Protein AF-A0A961T5E3-F1 (afdb_monomer_lite)

Structure (mmCIF, N/CA/C/O backbone):
data_AF-A0A961T5E3-F1
#
_entry.id   AF-A0A961T5E3-F1
#
loop_
_atom_site.group_PDB
_atom_site.id
_atom_site.type_symbol
_atom_site.label_atom_id
_atom_site.label_alt_id
_atom_site.label_comp_id
_atom_site.labe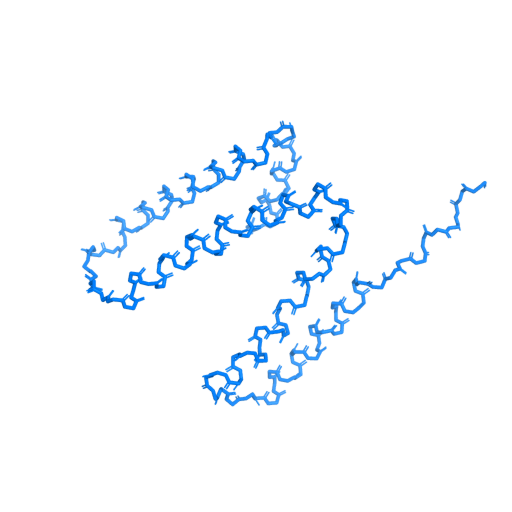l_asym_id
_atom_site.label_entity_id
_atom_site.label_seq_id
_atom_site.pdbx_PDB_ins_code
_atom_site.Cartn_x
_atom_site.Cartn_y
_atom_site.Cartn_z
_atom_site.occupancy
_atom_site.B_iso_or_equiv
_atom_site.auth_seq_id
_atom_site.auth_comp_id
_atom_site.auth_asym_id
_atom_site.auth_atom_id
_atom_site.pdbx_PDB_model_num
ATOM 1 N N . ALA A 1 1 ? 9.533 -3.008 11.393 1.00 61.94 1 ALA A N 1
ATOM 2 C CA . ALA A 1 1 ? 9.250 -1.638 10.910 1.00 61.94 1 ALA A CA 1
ATOM 3 C C . ALA A 1 1 ? 7.757 -1.300 10.987 1.00 61.94 1 ALA A C 1
ATOM 5 O O . ALA A 1 1 ? 7.408 -0.439 11.784 1.00 61.94 1 ALA A O 1
ATOM 6 N N . MET A 1 2 ? 6.879 -2.015 10.262 1.00 66.00 2 MET A N 1
ATOM 7 C CA . MET A 1 2 ? 5.419 -1.778 10.244 1.00 66.00 2 MET A CA 1
ATOM 8 C C . MET A 1 2 ? 4.796 -1.657 11.643 1.00 66.00 2 MET A C 1
ATOM 10 O O . MET A 1 2 ? 4.209 -0.624 11.942 1.00 66.00 2 MET A O 1
ATOM 14 N N . SER A 1 3 ? 5.014 -2.634 12.532 1.00 76.31 3 SER A N 1
ATOM 15 C CA . SER A 1 3 ? 4.439 -2.627 13.889 1.00 76.31 3 SER A CA 1
ATOM 16 C C . SER A 1 3 ? 4.887 -1.434 14.741 1.00 76.31 3 SER A C 1
ATOM 18 O O . SER A 1 3 ? 4.099 -0.885 15.503 1.00 76.31 3 SER A O 1
ATOM 20 N N . ALA A 1 4 ? 6.142 -0.995 14.599 1.00 78.44 4 ALA A N 1
ATOM 21 C CA . ALA A 1 4 ? 6.655 0.170 15.322 1.00 78.44 4 ALA A CA 1
ATOM 22 C C . ALA A 1 4 ? 6.015 1.473 14.811 1.00 78.44 4 ALA A C 1
ATOM 24 O O . ALA A 1 4 ? 5.615 2.314 15.615 1.00 78.44 4 ALA A O 1
ATOM 25 N N . GLY A 1 5 ? 5.849 1.605 13.489 1.00 73.81 5 GLY A N 1
ATOM 26 C CA . GLY A 1 5 ? 5.167 2.742 12.868 1.00 73.81 5 GLY A CA 1
ATOM 27 C C . GLY A 1 5 ? 3.697 2.847 13.281 1.00 73.81 5 GLY A C 1
ATOM 28 O O . GLY A 1 5 ? 3.238 3.935 13.617 1.00 73.81 5 GLY A O 1
ATOM 29 N N . THR A 1 6 ? 2.978 1.721 13.364 1.00 76.81 6 THR A N 1
ATOM 30 C CA . THR A 1 6 ? 1.573 1.717 13.814 1.00 76.81 6 THR A CA 1
ATOM 31 C C . THR A 1 6 ? 1.441 2.085 15.290 1.00 76.81 6 THR A C 1
ATOM 33 O O . THR A 1 6 ? 0.532 2.827 15.658 1.00 76.81 6 THR A O 1
ATOM 36 N N . ILE A 1 7 ? 2.358 1.619 16.147 1.00 80.25 7 ILE A N 1
ATOM 37 C CA . ILE A 1 7 ? 2.387 2.004 17.568 1.00 80.25 7 ILE A CA 1
ATOM 38 C C . ILE A 1 7 ? 2.671 3.504 17.714 1.00 80.25 7 ILE A C 1
ATOM 40 O O . ILE A 1 7 ? 1.994 4.181 18.489 1.00 80.25 7 ILE A O 1
ATOM 44 N N . TRP A 1 8 ? 3.628 4.037 16.951 1.00 79.56 8 TRP A N 1
ATOM 45 C CA . TRP A 1 8 ? 3.945 5.465 16.946 1.00 79.56 8 TRP A CA 1
ATOM 46 C C . TRP A 1 8 ? 2.752 6.311 16.493 1.00 79.56 8 TRP A C 1
ATOM 48 O O . TRP A 1 8 ? 2.369 7.263 17.172 1.00 79.56 8 TRP A O 1
ATOM 58 N N . GLN A 1 9 ? 2.114 5.925 15.386 1.00 76.94 9 GLN A N 1
ATOM 59 C CA . GLN A 1 9 ? 0.939 6.606 14.849 1.00 76.94 9 GLN A CA 1
ATOM 60 C C . GLN A 1 9 ? -0.231 6.575 15.841 1.00 76.94 9 GLN A C 1
ATOM 62 O O . GLN A 1 9 ? -0.897 7.586 16.035 1.00 76.94 9 GLN A O 1
ATOM 67 N N . LYS A 1 10 ? -0.431 5.457 16.547 1.00 74.81 10 LYS A N 1
ATOM 68 C CA . LYS A 1 10 ? -1.451 5.345 17.597 1.00 74.81 10 LYS A CA 1
ATOM 69 C C . LYS A 1 10 ? -1.134 6.202 18.829 1.00 74.81 10 LYS A C 1
ATOM 71 O O . LYS A 1 10 ? -2.055 6.694 19.473 1.00 74.81 10 LYS A O 1
ATOM 76 N N . ARG A 1 11 ? 0.149 6.377 19.164 1.00 77.56 11 ARG A N 1
ATOM 77 C CA . ARG A 1 11 ? 0.597 7.156 20.330 1.00 77.56 11 ARG A CA 1
ATOM 78 C C . ARG A 1 11 ? 0.555 8.667 20.097 1.00 77.56 11 ARG A C 1
ATOM 80 O O . ARG A 1 11 ? 0.225 9.394 21.027 1.00 77.56 11 ARG A O 1
ATOM 87 N N . TYR A 1 12 ? 0.896 9.128 18.894 1.00 73.25 12 TYR A N 1
ATOM 88 C CA . TYR A 1 12 ? 1.082 10.556 18.598 1.00 73.25 12 TYR A CA 1
ATOM 89 C C . TYR A 1 12 ? 0.100 11.126 17.562 1.00 73.25 12 TYR A C 1
ATOM 91 O O . TYR A 1 12 ? -0.011 12.339 17.446 1.00 73.25 12 TYR A O 1
ATOM 99 N N . GLY A 1 13 ? -0.623 10.284 16.818 1.00 64.25 13 GLY A N 1
ATOM 100 C CA . GLY A 1 13 ? -1.571 10.691 15.770 1.00 64.25 13 GLY A CA 1
ATOM 101 C C . GLY A 1 13 ? -3.028 10.804 16.231 1.00 64.25 13 GLY A C 1
ATOM 102 O O . GLY A 1 13 ? -3.935 10.771 15.404 1.00 64.25 13 GLY A O 1
ATOM 103 N N . GLY A 1 14 ? -3.283 10.876 17.539 1.00 54.94 14 GLY A N 1
ATOM 104 C CA . GLY A 1 14 ? -4.641 10.950 18.072 1.00 54.94 14 GLY A CA 1
ATOM 105 C C . GLY A 1 14 ? -5.328 12.269 17.708 1.00 54.94 14 GLY A C 1
ATOM 106 O O . GLY A 1 14 ? -4.923 13.308 18.215 1.00 54.94 14 GLY A O 1
ATOM 107 N N . GLN A 1 15 ? -6.400 12.177 16.907 1.00 59.09 15 GLN A N 1
ATOM 108 C CA . GLN A 1 15 ? -7.341 13.233 16.466 1.00 59.09 15 GLN A CA 1
ATOM 109 C C . GLN A 1 15 ? -7.069 13.941 15.125 1.00 59.09 15 GLN A C 1
ATOM 111 O O . GLN A 1 15 ? -7.748 14.920 14.819 1.00 59.09 15 GLN A O 1
ATOM 116 N N . THR A 1 16 ? -6.155 13.467 14.276 1.00 63.41 16 THR A N 1
ATOM 117 C CA . THR A 1 16 ? -6.066 14.014 12.911 1.00 63.41 16 THR A CA 1
ATOM 118 C C . THR A 1 16 ? -7.197 13.497 12.022 1.00 63.41 16 THR A C 1
ATOM 120 O O . THR A 1 16 ? -7.547 12.317 12.056 1.00 63.41 16 THR A O 1
ATOM 123 N N . ASP A 1 17 ? -7.768 14.395 11.212 1.00 77.19 17 ASP A N 1
ATOM 124 C CA . ASP A 1 17 ? -8.718 14.026 10.161 1.00 77.19 17 ASP A CA 1
ATOM 125 C C . ASP A 1 17 ? -8.078 12.965 9.251 1.00 77.19 17 ASP A C 1
ATOM 127 O O . ASP A 1 17 ? -6.916 13.089 8.853 1.00 77.19 17 ASP A O 1
ATOM 131 N N . LEU A 1 18 ? -8.826 11.907 8.938 1.00 76.69 18 LEU A N 1
ATOM 132 C CA . LEU A 1 18 ? -8.334 10.734 8.221 1.00 76.69 18 LEU A CA 1
ATOM 133 C C . LEU A 1 18 ? -7.783 11.119 6.838 1.00 76.69 18 LEU A C 1
ATOM 135 O O . LEU A 1 18 ? -6.777 10.566 6.400 1.00 76.69 18 LEU A O 1
ATOM 139 N N . ILE A 1 19 ? -8.394 12.112 6.181 1.00 81.50 19 ILE A N 1
ATOM 140 C CA . ILE A 1 19 ? -7.914 12.649 4.898 1.00 81.50 19 ILE A CA 1
ATOM 141 C C . ILE A 1 19 ? -6.541 13.303 5.077 1.00 81.50 19 ILE A C 1
ATOM 143 O O . ILE A 1 19 ? -5.607 12.994 4.338 1.00 81.50 19 ILE A O 1
ATOM 147 N N . MET A 1 20 ? -6.402 14.174 6.078 1.00 84.06 20 MET A N 1
ATOM 148 C CA . MET A 1 20 ? -5.161 14.901 6.349 1.00 84.06 20 MET A CA 1
ATOM 149 C C . MET A 1 20 ? -4.035 13.948 6.771 1.00 84.06 20 MET A C 1
ATOM 151 O O . MET A 1 20 ? -2.902 14.065 6.304 1.00 84.06 20 MET A O 1
ATOM 155 N N . GLY A 1 21 ? -4.357 12.953 7.603 1.00 84.88 21 GLY A N 1
ATOM 156 C CA . GLY A 1 21 ? -3.423 11.910 8.015 1.00 84.88 21 GLY A CA 1
ATOM 157 C C . GLY A 1 21 ? -2.923 11.066 6.842 1.00 84.88 21 GLY A C 1
ATOM 158 O O . GLY A 1 21 ? -1.739 10.726 6.792 1.00 84.88 21 GLY A O 1
ATOM 159 N N . THR A 1 22 ? -3.785 10.744 5.877 1.00 84.88 22 THR A N 1
ATOM 160 C CA . THR A 1 22 ? -3.371 10.001 4.679 1.00 84.88 22 THR A CA 1
ATOM 161 C C . THR A 1 22 ? -2.619 10.877 3.678 1.00 84.88 22 THR A C 1
ATOM 163 O O . THR A 1 22 ? -1.631 10.423 3.106 1.00 84.88 22 THR A O 1
ATOM 166 N N . ALA A 1 23 ? -2.992 12.151 3.528 1.00 87.75 23 ALA A N 1
ATOM 167 C CA . ALA A 1 23 ? -2.240 13.101 2.707 1.00 87.75 23 ALA A CA 1
ATOM 168 C C . ALA A 1 23 ? -0.785 13.223 3.187 1.00 87.75 23 ALA A C 1
ATOM 170 O O . ALA A 1 23 ? 0.144 13.128 2.386 1.00 87.75 23 ALA A O 1
ATOM 171 N N . TRP A 1 24 ? -0.572 13.338 4.502 1.00 89.12 24 TRP A N 1
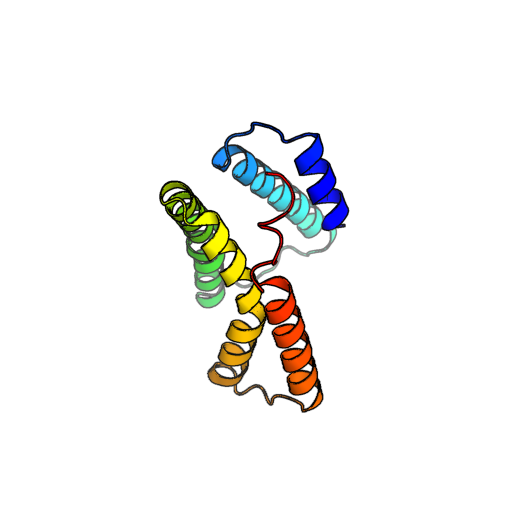ATOM 172 C CA . TRP A 1 24 ? 0.777 13.424 5.065 1.00 89.12 24 TRP A CA 1
ATOM 173 C C . TRP A 1 24 ? 1.572 12.121 4.938 1.00 89.12 24 TRP A C 1
ATOM 175 O O . TRP A 1 24 ? 2.783 12.158 4.722 1.00 89.12 24 TRP A O 1
ATOM 185 N N . GLN A 1 25 ? 0.900 10.968 4.995 1.00 87.94 25 GLN A N 1
ATOM 186 C CA . GLN A 1 25 ? 1.530 9.679 4.696 1.00 87.94 25 GLN A CA 1
ATOM 187 C C . GLN A 1 25 ? 1.991 9.594 3.240 1.00 87.94 25 GLN A C 1
ATOM 189 O O . GLN A 1 25 ? 3.107 9.140 2.994 1.00 87.94 25 GLN A O 1
ATOM 194 N N . TYR A 1 26 ? 1.184 10.070 2.285 1.00 90.50 26 TYR A N 1
ATOM 195 C CA . TYR A 1 26 ? 1.594 10.102 0.882 1.00 90.50 26 TYR A CA 1
ATOM 196 C C . TYR A 1 26 ? 2.748 11.065 0.634 1.00 90.50 26 TYR A C 1
ATOM 198 O O . TYR A 1 26 ? 3.683 10.677 -0.056 1.00 90.50 26 TYR A O 1
ATOM 206 N N . VAL A 1 27 ? 2.749 12.251 1.251 1.00 93.50 27 VAL A N 1
ATOM 207 C CA . VAL A 1 27 ? 3.878 13.195 1.161 1.00 93.50 27 VAL A CA 1
ATOM 208 C C . VAL A 1 27 ? 5.161 12.586 1.738 1.00 93.50 27 VAL A C 1
ATOM 210 O O . VAL A 1 27 ? 6.218 12.643 1.109 1.00 93.50 27 VAL A O 1
ATOM 213 N N . GLY A 1 28 ? 5.084 11.965 2.920 1.00 92.25 28 GLY A N 1
ATOM 214 C CA . GLY A 1 28 ? 6.236 11.308 3.543 1.00 92.25 28 GLY A CA 1
ATOM 215 C C . GLY A 1 28 ? 6.759 10.130 2.715 1.00 92.25 28 GLY A C 1
ATOM 216 O O . GLY A 1 28 ? 7.968 10.002 2.502 1.00 92.25 28 GLY A O 1
ATOM 217 N N . GLY A 1 29 ? 5.848 9.300 2.201 1.00 91.62 29 GLY A N 1
ATOM 218 C CA . GLY A 1 29 ? 6.168 8.183 1.315 1.00 91.62 29 GLY A CA 1
ATOM 219 C C . GLY A 1 29 ? 6.799 8.643 0.002 1.00 91.62 29 GLY A C 1
ATOM 220 O O . GLY A 1 29 ? 7.846 8.121 -0.378 1.00 91.62 29 GLY A O 1
ATOM 221 N N . SER A 1 30 ? 6.227 9.660 -0.651 1.00 92.69 30 SER A N 1
ATOM 222 C CA . SER A 1 30 ? 6.743 10.197 -1.912 1.00 92.69 30 SER A CA 1
ATOM 223 C C . SER A 1 30 ? 8.104 10.852 -1.737 1.00 92.69 30 SER A C 1
ATOM 225 O O . SER A 1 30 ? 8.976 10.649 -2.571 1.00 92.69 30 SER A O 1
ATOM 227 N N . LEU A 1 31 ? 8.318 11.598 -0.648 1.00 95.94 31 LEU A N 1
ATOM 228 C CA . LEU A 1 31 ? 9.614 12.215 -0.373 1.00 95.94 31 LEU A CA 1
ATOM 229 C C . LEU A 1 31 ? 10.685 11.148 -0.130 1.00 95.94 31 LEU A C 1
ATOM 231 O O . LEU A 1 31 ? 11.775 11.230 -0.685 1.00 95.94 31 LEU A O 1
ATOM 235 N N . THR A 1 32 ? 10.357 10.121 0.657 1.00 94.19 32 THR A N 1
ATOM 236 C CA . THR A 1 32 ? 11.282 9.013 0.925 1.00 94.19 32 THR A CA 1
ATOM 237 C C . THR A 1 32 ? 11.622 8.266 -0.364 1.00 94.19 32 THR A C 1
ATOM 239 O O . THR A 1 32 ? 12.795 8.017 -0.629 1.00 94.19 32 THR A O 1
ATOM 242 N N . MET A 1 33 ? 10.619 7.958 -1.193 1.00 93.12 33 MET A N 1
ATOM 243 C CA . MET A 1 33 ? 10.838 7.299 -2.484 1.00 93.12 33 MET A CA 1
ATOM 244 C C . MET A 1 33 ? 11.624 8.174 -3.458 1.00 93.12 33 MET A C 1
ATOM 246 O O . MET A 1 33 ? 12.521 7.665 -4.116 1.00 93.12 33 MET A O 1
ATOM 250 N N . LEU A 1 34 ? 11.366 9.483 -3.504 1.00 93.12 34 LEU A N 1
ATOM 251 C CA . LEU A 1 34 ? 12.120 10.418 -4.338 1.00 93.12 34 LEU A CA 1
ATOM 252 C C . LEU A 1 34 ? 13.600 10.456 -3.943 1.00 93.12 34 LEU A C 1
ATOM 254 O O . LEU A 1 34 ? 14.465 10.383 -4.809 1.00 93.12 34 LEU A O 1
ATOM 258 N N . LEU A 1 35 ? 13.902 10.533 -2.644 1.00 95.06 35 LEU A N 1
ATOM 259 C CA . LEU A 1 35 ? 15.283 10.518 -2.156 1.00 95.06 35 LEU A CA 1
ATOM 260 C C . LEU A 1 35 ? 15.995 9.205 -2.505 1.00 95.06 35 LEU A C 1
ATOM 262 O O . LEU A 1 35 ? 17.158 9.232 -2.899 1.00 95.06 35 LEU A O 1
ATOM 266 N N . MET A 1 36 ? 15.300 8.071 -2.395 1.00 94.25 36 MET A N 1
ATOM 267 C CA . MET A 1 36 ? 15.850 6.769 -2.779 1.00 94.25 36 MET A CA 1
ATOM 268 C C . MET A 1 36 ? 16.071 6.673 -4.292 1.00 94.25 36 MET A C 1
ATOM 270 O O . MET A 1 36 ? 17.135 6.234 -4.716 1.00 94.25 36 MET A O 1
ATOM 274 N N . ALA A 1 37 ? 15.126 7.143 -5.107 1.00 92.69 37 ALA A N 1
ATOM 275 C CA . ALA A 1 37 ? 15.273 7.165 -6.559 1.00 92.69 37 ALA A CA 1
ATOM 276 C C . ALA A 1 37 ? 16.481 8.016 -6.987 1.00 92.69 37 ALA A C 1
ATOM 278 O O . ALA A 1 37 ? 17.301 7.562 -7.774 1.00 92.69 37 ALA A O 1
ATOM 279 N N . LEU A 1 38 ? 16.662 9.205 -6.402 1.00 92.44 38 LEU A N 1
ATOM 280 C CA . LEU A 1 38 ? 17.826 10.057 -6.681 1.00 92.44 38 LEU A CA 1
ATOM 281 C C . LEU A 1 38 ? 19.158 9.437 -6.227 1.00 92.44 38 LEU A C 1
ATOM 283 O O . LEU A 1 38 ? 20.199 9.747 -6.802 1.00 92.44 38 LEU A O 1
ATOM 287 N N . ALA A 1 39 ? 19.143 8.604 -5.184 1.00 95.00 39 ALA A N 1
ATOM 288 C CA . ALA A 1 39 ? 20.345 7.971 -4.647 1.00 95.00 39 ALA A CA 1
ATOM 289 C C . ALA A 1 39 ? 20.749 6.690 -5.397 1.00 95.00 39 ALA A C 1
ATOM 291 O O . ALA A 1 39 ? 21.940 6.386 -5.464 1.00 95.00 39 ALA A O 1
ATOM 292 N N . PHE A 1 40 ? 19.782 5.932 -5.923 1.00 94.31 40 PHE A N 1
ATOM 293 C CA . PHE A 1 40 ? 20.011 4.576 -6.438 1.00 94.31 40 PHE A CA 1
ATOM 294 C C . PHE A 1 40 ? 19.648 4.376 -7.913 1.00 94.31 40 PHE A C 1
ATOM 296 O O . PHE A 1 40 ? 20.134 3.417 -8.513 1.00 94.31 40 PHE A O 1
ATOM 303 N N . GLU A 1 41 ? 18.828 5.239 -8.514 1.00 90.31 41 GLU A N 1
ATOM 304 C CA . GLU A 1 41 ? 18.402 5.094 -9.908 1.00 90.31 41 GLU A CA 1
ATOM 305 C C . GLU A 1 41 ? 19.070 6.106 -10.844 1.00 90.31 41 GLU A C 1
ATOM 307 O O . GLU A 1 41 ? 19.429 7.221 -10.476 1.00 90.31 41 GLU A O 1
ATOM 312 N N . THR A 1 42 ? 19.194 5.716 -12.111 1.00 85.94 42 THR A N 1
ATOM 313 C CA . THR A 1 42 ? 19.725 6.546 -13.202 1.00 85.94 42 THR A CA 1
ATOM 314 C C . THR A 1 42 ? 18.685 7.494 -13.809 1.00 85.94 42 THR A C 1
ATOM 316 O O . THR A 1 42 ? 19.031 8.308 -14.664 1.00 85.94 42 THR A O 1
ATOM 319 N N . GLY A 1 43 ? 17.413 7.396 -13.402 1.00 82.19 43 GLY A N 1
ATOM 320 C CA . GLY A 1 43 ? 16.320 8.244 -13.894 1.00 82.19 43 GLY A CA 1
ATOM 321 C C . GLY A 1 43 ? 15.827 7.905 -15.305 1.00 82.19 43 GLY A C 1
ATOM 322 O O . GLY A 1 43 ? 15.050 8.660 -15.886 1.00 82.19 43 GLY A O 1
ATOM 323 N N . THR A 1 44 ? 16.264 6.782 -15.878 1.00 84.19 44 THR A N 1
ATOM 324 C CA . THR A 1 44 ? 15.847 6.337 -17.212 1.00 84.19 44 THR A CA 1
ATOM 325 C C . THR A 1 44 ? 14.738 5.300 -17.110 1.00 84.19 44 THR A C 1
ATOM 327 O O . THR A 1 44 ? 14.976 4.184 -16.651 1.00 84.19 44 THR A O 1
ATOM 330 N N . PHE A 1 45 ? 13.547 5.636 -17.596 1.00 86.44 45 PHE A N 1
ATOM 331 C CA . PHE A 1 45 ? 12.431 4.703 -17.709 1.00 86.44 45 PHE A CA 1
ATOM 332 C C . PHE A 1 45 ? 11.756 4.856 -19.071 1.00 86.44 45 PHE A C 1
ATOM 334 O O . PHE A 1 45 ? 11.730 5.940 -19.658 1.00 86.44 45 PHE A O 1
ATOM 341 N N . THR A 1 46 ? 11.219 3.760 -19.593 1.00 89.69 46 THR A N 1
ATOM 342 C CA . THR A 1 46 ? 10.456 3.774 -20.838 1.00 89.69 46 THR A CA 1
ATOM 343 C C . THR A 1 46 ? 9.000 4.084 -20.526 1.00 89.69 46 THR A C 1
ATOM 345 O O . THR A 1 46 ? 8.318 3.340 -19.824 1.00 89.69 46 THR A O 1
ATOM 348 N N . LEU A 1 47 ? 8.505 5.204 -21.050 1.00 90.50 47 LEU A N 1
ATOM 349 C CA . LEU A 1 47 ? 7.083 5.522 -20.993 1.00 90.50 47 LEU A CA 1
ATOM 350 C C . LEU A 1 47 ? 6.331 4.627 -21.974 1.00 90.50 47 LEU A C 1
ATOM 352 O O . LEU A 1 47 ? 6.323 4.880 -23.177 1.00 90.50 47 LEU A O 1
ATOM 356 N N . THR A 1 48 ? 5.697 3.585 -21.450 1.00 94.75 48 THR A N 1
ATOM 357 C CA . THR A 1 48 ? 4.751 2.756 -22.199 1.00 94.75 48 THR A CA 1
ATOM 358 C C . THR A 1 48 ? 3.321 3.077 -21.782 1.00 94.75 48 THR A C 1
ATOM 360 O O . THR A 1 48 ? 3.066 3.586 -20.685 1.00 94.75 48 THR A O 1
ATOM 363 N N . THR A 1 49 ? 2.362 2.788 -22.659 1.00 94.25 49 THR A N 1
ATOM 364 C CA . THR A 1 49 ? 0.939 2.978 -22.352 1.00 94.25 49 THR A CA 1
ATOM 365 C C . THR A 1 49 ? 0.517 2.112 -21.165 1.00 94.25 49 THR A C 1
ATOM 367 O O . THR A 1 49 ? -0.238 2.570 -20.310 1.00 94.25 49 THR A O 1
ATOM 370 N N . GLU A 1 50 ? 1.065 0.903 -21.060 1.00 93.44 50 GLU A N 1
ATOM 371 C CA . GLU A 1 50 ? 0.848 -0.025 -19.953 1.00 93.44 50 GLU A CA 1
ATOM 372 C C . GLU A 1 50 ? 1.356 0.548 -18.628 1.00 93.44 50 GLU A C 1
ATOM 374 O O . GLU A 1 50 ? 0.650 0.464 -17.625 1.00 93.44 50 GLU A O 1
ATOM 379 N N . LEU A 1 51 ? 2.538 1.180 -18.621 1.00 92.50 51 LEU A N 1
ATOM 380 C CA . LEU A 1 51 ? 3.092 1.816 -17.424 1.00 92.50 51 LEU A CA 1
ATOM 381 C C . LEU A 1 51 ? 2.189 2.958 -16.947 1.00 92.50 51 LEU A C 1
ATOM 383 O O . LEU A 1 51 ? 1.858 3.038 -15.763 1.00 92.50 51 LEU A O 1
ATOM 387 N N . VAL A 1 52 ? 1.765 3.828 -17.868 1.00 95.06 52 VAL A N 1
ATOM 388 C CA . VAL A 1 52 ? 0.877 4.953 -17.544 1.00 95.06 52 VAL A CA 1
ATOM 389 C C . VAL A 1 52 ? -0.470 4.444 -17.033 1.00 95.06 52 VAL A C 1
ATOM 391 O O . VAL A 1 52 ? -0.966 4.938 -16.022 1.00 95.06 52 VAL A O 1
ATOM 394 N N . PHE A 1 53 ? -1.043 3.431 -17.686 1.00 96.06 53 PHE A N 1
ATOM 395 C CA . PHE A 1 53 ? -2.302 2.825 -17.266 1.00 96.06 53 PHE A CA 1
ATOM 396 C C . PHE A 1 53 ? -2.196 2.189 -15.875 1.00 96.06 53 PHE A C 1
ATOM 398 O O . PHE A 1 53 ? -3.025 2.472 -15.008 1.00 96.06 53 PHE A O 1
ATOM 405 N N . ALA A 1 54 ? -1.155 1.390 -15.628 1.00 93.44 54 ALA A N 1
ATOM 406 C CA . ALA A 1 54 ? -0.909 0.781 -14.326 1.00 93.44 54 ALA A CA 1
ATOM 407 C C . ALA A 1 54 ? -0.735 1.851 -13.238 1.00 93.44 54 ALA A C 1
ATOM 409 O O . ALA A 1 54 ? -1.349 1.760 -12.176 1.00 93.44 54 ALA A O 1
ATOM 410 N N . MET A 1 55 ? 0.030 2.908 -13.513 1.00 93.62 55 MET A N 1
ATOM 411 C CA . MET A 1 55 ? 0.242 4.003 -12.567 1.00 93.62 55 MET A CA 1
ATOM 412 C C . MET A 1 55 ? -1.062 4.748 -12.249 1.00 93.62 55 MET A C 1
ATOM 414 O O . MET A 1 55 ? -1.365 4.983 -11.078 1.00 93.62 55 MET A O 1
ATOM 418 N N . LEU A 1 56 ? -1.878 5.055 -13.263 1.00 95.12 56 LEU A N 1
ATOM 419 C CA . LEU A 1 56 ? -3.198 5.660 -13.065 1.00 95.12 56 LEU A CA 1
ATOM 420 C C . LEU A 1 56 ? -4.122 4.755 -12.250 1.00 95.12 56 LEU A C 1
ATOM 422 O O . LEU A 1 56 ? -4.811 5.241 -11.356 1.00 95.12 56 LEU A O 1
ATOM 426 N N . TRP A 1 57 ? -4.117 3.448 -12.509 1.00 94.81 57 TRP A N 1
ATOM 427 C CA . TRP A 1 57 ? -4.908 2.485 -11.748 1.00 94.81 57 TRP A CA 1
ATOM 428 C C . TRP A 1 57 ? -4.501 2.445 -10.267 1.00 94.81 57 TRP A C 1
ATOM 430 O O . TRP A 1 57 ? -5.355 2.542 -9.381 1.00 94.81 57 TRP A O 1
ATOM 440 N N . LEU A 1 58 ? -3.197 2.363 -9.984 1.00 93.00 58 LEU A N 1
ATOM 441 C CA . LEU A 1 58 ? -2.667 2.340 -8.617 1.00 93.00 58 LEU A CA 1
ATOM 442 C C . LEU A 1 58 ? -2.995 3.632 -7.846 1.00 93.00 58 LEU A C 1
ATOM 444 O O . LEU A 1 58 ? -3.340 3.584 -6.661 1.00 93.00 58 LEU A O 1
ATOM 448 N N . VAL A 1 59 ? -2.928 4.788 -8.512 1.00 92.88 59 VAL A N 1
ATOM 449 C CA . VAL A 1 59 ? -3.213 6.092 -7.892 1.00 92.88 59 VAL A CA 1
ATOM 450 C C . VAL A 1 59 ? -4.717 6.328 -7.736 1.00 92.88 59 VAL A C 1
ATOM 452 O O . VAL A 1 59 ? -5.190 6.656 -6.649 1.00 92.88 59 VAL A O 1
ATOM 455 N N . LEU A 1 60 ? -5.506 6.163 -8.795 1.00 93.88 60 LEU A N 1
ATOM 456 C CA . LEU A 1 60 ? -6.923 6.526 -8.761 1.00 93.88 60 LEU A CA 1
ATOM 457 C C . LEU A 1 60 ? -7.770 5.465 -8.066 1.00 93.88 60 LEU A C 1
ATOM 459 O O . LEU A 1 60 ? -8.591 5.801 -7.216 1.00 93.88 60 LEU A O 1
ATOM 463 N N . VAL A 1 61 ? -7.579 4.189 -8.398 1.00 92.31 61 VAL A N 1
ATOM 464 C CA . VAL A 1 61 ? -8.448 3.116 -7.900 1.00 92.31 61 VAL A CA 1
ATOM 465 C C . VAL A 1 61 ? -7.943 2.593 -6.562 1.00 92.31 61 VAL A C 1
ATOM 467 O O . VAL A 1 61 ? -8.682 2.631 -5.577 1.00 92.31 61 VAL A O 1
ATOM 470 N N . LEU A 1 62 ? -6.685 2.144 -6.499 1.00 89.94 62 LEU A N 1
ATOM 471 C CA . LEU A 1 62 ? -6.167 1.506 -5.283 1.00 89.94 62 LEU A CA 1
ATOM 472 C C . LEU A 1 62 ? -5.832 2.492 -4.162 1.00 89.94 62 LEU A C 1
ATOM 474 O O . LEU A 1 62 ? -5.887 2.102 -3.001 1.00 89.94 62 LEU A O 1
ATOM 478 N N . SER A 1 63 ? -5.501 3.744 -4.481 1.00 89.75 63 SER A N 1
ATOM 479 C CA . SER A 1 63 ? -5.191 4.753 -3.463 1.00 89.75 63 SER A CA 1
ATOM 480 C C . SER A 1 63 ? -6.417 5.607 -3.154 1.00 89.75 63 SER A C 1
ATOM 482 O O . SER A 1 63 ? -7.044 5.439 -2.106 1.00 89.75 63 SER A O 1
ATOM 484 N N . VAL A 1 64 ? -6.819 6.479 -4.082 1.00 89.12 64 VAL A N 1
ATOM 485 C CA . VAL A 1 64 ? -7.944 7.399 -3.857 1.00 89.12 64 VAL A CA 1
ATOM 486 C C . VAL A 1 64 ? -9.249 6.620 -3.649 1.00 89.12 64 VAL A C 1
ATOM 488 O O . VAL A 1 64 ? -9.891 6.764 -2.608 1.00 89.12 64 VAL A O 1
ATOM 491 N N . GLY A 1 65 ? -9.609 5.741 -4.586 1.00 90.81 65 GLY A N 1
ATOM 492 C CA . GLY A 1 65 ? -10.841 4.953 -4.538 1.00 90.81 65 GLY A CA 1
ATOM 493 C C . GLY A 1 65 ? -10.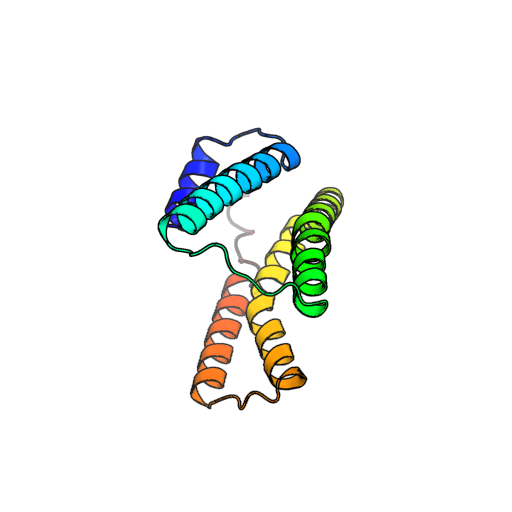966 4.099 -3.275 1.00 90.81 65 GLY A C 1
ATOM 494 O O . GLY A 1 65 ? -12.018 4.108 -2.637 1.00 90.81 65 GLY A O 1
ATOM 495 N N . ALA A 1 66 ? -9.890 3.426 -2.859 1.00 87.38 66 ALA A N 1
ATOM 496 C CA . ALA A 1 66 ? -9.897 2.604 -1.650 1.00 87.38 66 ALA A CA 1
ATOM 497 C C . ALA A 1 66 ? -10.132 3.422 -0.369 1.00 87.38 66 ALA A C 1
ATOM 499 O O . ALA A 1 66 ? -10.918 3.006 0.484 1.00 87.38 66 ALA A O 1
ATOM 500 N N . ILE A 1 67 ? -9.504 4.597 -0.233 1.00 86.38 67 ILE A N 1
ATOM 501 C CA . ILE A 1 67 ? -9.708 5.476 0.932 1.00 86.38 67 ILE A CA 1
ATOM 502 C C . ILE A 1 67 ? -11.134 6.027 0.947 1.00 86.38 67 ILE A C 1
ATOM 504 O O . ILE A 1 67 ? -11.785 6.016 1.993 1.00 86.38 67 ILE A O 1
ATOM 508 N N . PHE A 1 68 ? -11.642 6.474 -0.205 1.00 86.81 68 PHE A N 1
ATOM 509 C CA . PHE A 1 68 ? -13.025 6.934 -0.328 1.00 86.81 68 PHE A CA 1
ATOM 510 C C . PHE A 1 68 ? -14.019 5.833 0.045 1.00 86.81 68 PHE A C 1
ATOM 512 O O . PHE A 1 68 ? -14.946 6.079 0.819 1.00 86.81 68 PHE A O 1
ATOM 519 N N . LEU A 1 69 ? -13.804 4.611 -0.450 1.00 86.94 69 LEU A N 1
ATOM 520 C CA . LEU A 1 69 ? -14.629 3.452 -0.125 1.00 86.94 69 LEU A CA 1
ATOM 521 C C . LEU A 1 69 ? -14.576 3.130 1.374 1.00 86.94 69 LEU A C 1
ATOM 523 O O . LEU A 1 69 ? -15.615 2.894 1.990 1.00 86.94 69 LEU A O 1
ATOM 527 N N . LEU A 1 70 ? -13.388 3.176 1.980 1.00 84.50 70 LEU A N 1
ATOM 528 C CA . LEU A 1 70 ? -13.223 2.996 3.419 1.00 84.50 70 LEU A CA 1
ATOM 529 C C . LEU A 1 70 ? -14.007 4.056 4.204 1.00 84.50 70 LEU A C 1
ATOM 531 O O . LEU A 1 70 ? -14.758 3.705 5.112 1.00 84.50 70 LEU A O 1
ATOM 535 N N . MET A 1 71 ? -13.893 5.335 3.839 1.00 83.38 71 MET A N 1
ATOM 536 C CA . MET A 1 71 ? -14.651 6.417 4.481 1.00 83.38 71 MET A CA 1
ATOM 537 C C . MET A 1 71 ? -16.159 6.231 4.324 1.00 83.38 71 MET A C 1
ATOM 539 O O . MET A 1 71 ? -16.911 6.420 5.281 1.00 83.38 71 MET A O 1
ATOM 543 N N . PHE A 1 72 ? -16.603 5.826 3.137 1.00 84.38 72 PHE A N 1
ATOM 544 C CA . PHE A 1 72 ? -18.000 5.517 2.863 1.00 84.38 72 PHE A CA 1
ATOM 545 C C . PHE A 1 72 ? -18.516 4.380 3.755 1.00 84.38 72 PHE A C 1
ATOM 547 O O . PHE A 1 72 ? -19.572 4.511 4.372 1.00 84.38 72 PHE A O 1
ATOM 554 N N . LEU A 1 73 ? -17.746 3.302 3.905 1.00 82.25 73 LEU A N 1
ATOM 555 C CA . LEU A 1 73 ? -18.105 2.171 4.762 1.00 82.25 73 LEU A CA 1
ATOM 556 C C . LEU A 1 73 ? -18.068 2.516 6.257 1.00 82.25 73 LEU A C 1
ATOM 558 O O . LEU A 1 73 ? -18.918 2.038 7.013 1.00 82.25 73 LEU A O 1
ATOM 562 N N . ILE A 1 74 ? -17.128 3.365 6.689 1.00 81.25 74 ILE A N 1
ATOM 563 C CA . ILE A 1 74 ? -17.090 3.889 8.062 1.00 81.25 74 ILE A CA 1
ATOM 564 C C . ILE A 1 74 ? -18.369 4.675 8.358 1.00 81.25 74 ILE A C 1
ATOM 566 O O . ILE A 1 74 ? -18.996 4.447 9.392 1.00 81.25 74 ILE A O 1
ATOM 570 N N . ARG A 1 75 ? -18.808 5.540 7.433 1.00 79.38 75 ARG A N 1
ATOM 571 C CA . ARG A 1 75 ? -20.064 6.297 7.571 1.00 79.38 75 ARG A CA 1
ATOM 572 C C . ARG A 1 75 ? -21.302 5.402 7.656 1.00 79.38 75 ARG A C 1
ATOM 574 O O . ARG A 1 75 ? -22.275 5.794 8.287 1.00 79.38 75 ARG A O 1
ATOM 581 N N . GLN A 1 76 ? -21.262 4.207 7.069 1.00 80.75 76 GLN A N 1
ATOM 582 C CA . GLN A 1 76 ? -22.343 3.219 7.165 1.00 80.75 76 GLN A CA 1
ATOM 583 C C . GLN A 1 76 ? -22.283 2.336 8.424 1.00 80.75 76 GLN A C 1
ATOM 585 O O . GLN A 1 76 ? -23.099 1.431 8.573 1.00 80.75 76 GLN A O 1
ATOM 590 N N . GLY A 1 77 ? -21.314 2.542 9.325 1.00 73.31 77 GLY A N 1
ATOM 591 C CA . GLY A 1 77 ? -21.159 1.717 10.528 1.00 73.31 77 GLY A CA 1
ATOM 592 C C . GLY A 1 77 ? -20.655 0.292 10.255 1.00 73.31 77 GLY A C 1
ATOM 593 O O . GLY A 1 77 ? -20.644 -0.546 11.153 1.00 73.31 77 GLY A O 1
ATOM 594 N N . ALA A 1 78 ? -20.184 0.000 9.038 1.00 67.25 78 ALA A N 1
ATOM 595 C CA . ALA A 1 78 ? -19.747 -1.335 8.621 1.00 67.25 78 ALA A CA 1
ATOM 596 C C . ALA A 1 78 ? -18.287 -1.663 9.003 1.00 67.25 78 ALA A C 1
ATOM 598 O O . ALA A 1 78 ? -17.725 -2.641 8.507 1.00 67.25 78 ALA A O 1
ATOM 599 N N . VAL A 1 79 ? -17.663 -0.872 9.883 1.00 61.88 79 VAL A N 1
ATOM 600 C CA . VAL A 1 79 ? -16.215 -0.897 10.177 1.00 61.88 79 VAL A CA 1
ATOM 601 C C . VAL A 1 79 ? -15.696 -2.304 10.500 1.00 61.88 79 VAL A C 1
ATOM 603 O O . VAL A 1 79 ? -14.676 -2.728 9.960 1.00 61.88 79 VAL A O 1
ATOM 606 N N . SER A 1 80 ? -16.428 -3.066 11.319 1.00 60.47 80 SER A N 1
ATOM 607 C CA . SER A 1 80 ? -16.044 -4.435 11.696 1.00 60.47 80 SER A CA 1
ATOM 608 C C . SER A 1 80 ? -16.136 -5.425 10.526 1.00 60.47 80 SER A C 1
ATOM 610 O O . SER A 1 80 ? -15.271 -6.288 10.377 1.00 60.47 80 SER A O 1
ATOM 612 N N . ARG A 1 81 ? -17.127 -5.266 9.639 1.00 64.19 81 ARG A N 1
ATOM 613 C CA . ARG A 1 81 ? -17.296 -6.133 8.466 1.00 64.19 81 ARG A CA 1
ATOM 614 C C . ARG A 1 81 ? -16.178 -5.890 7.449 1.00 64.19 81 ARG A C 1
ATOM 616 O O . ARG A 1 81 ? -15.594 -6.847 6.957 1.00 64.19 81 ARG A O 1
ATOM 623 N N . VAL A 1 82 ? -15.800 -4.636 7.204 1.00 66.38 82 VAL A N 1
ATOM 624 C CA . VAL A 1 82 ? -14.708 -4.286 6.273 1.00 66.38 82 VAL A CA 1
ATOM 625 C C . VAL A 1 82 ? -13.351 -4.789 6.754 1.00 66.38 82 VAL A C 1
ATOM 627 O O . VAL A 1 82 ? -12.582 -5.322 5.959 1.00 66.38 82 VAL A O 1
ATOM 630 N N . ALA A 1 83 ? -13.072 -4.693 8.057 1.00 68.31 83 ALA A N 1
ATOM 631 C CA . ALA A 1 83 ? -11.847 -5.243 8.632 1.00 68.31 83 ALA A CA 1
ATOM 632 C C . ALA A 1 83 ? -11.714 -6.754 8.365 1.00 68.31 83 ALA A C 1
ATOM 634 O O . ALA A 1 83 ? -10.623 -7.230 8.065 1.00 68.31 83 ALA A O 1
ATOM 635 N N . SER A 1 84 ? -12.830 -7.494 8.397 1.00 68.38 84 SER A N 1
ATOM 636 C CA . SER A 1 84 ? -12.829 -8.926 8.079 1.00 68.38 84 SER A CA 1
ATOM 637 C C . SER A 1 84 ? -12.524 -9.229 6.603 1.00 68.38 84 SER A C 1
ATOM 639 O O . SER A 1 84 ? -11.824 -10.198 6.319 1.00 68.38 84 SER A O 1
ATOM 641 N N . LEU A 1 85 ? -12.958 -8.370 5.666 1.00 74.12 85 LEU A N 1
ATOM 642 C CA . LEU A 1 85 ? -12.655 -8.519 4.234 1.00 74.12 85 LEU A CA 1
ATOM 643 C C . LEU A 1 85 ? -11.153 -8.418 3.943 1.00 74.12 85 LEU A C 1
ATOM 645 O O . LEU A 1 85 ? -10.657 -9.151 3.089 1.00 74.12 85 LEU A O 1
ATOM 649 N N . PHE A 1 86 ? -10.416 -7.566 4.665 1.00 76.56 86 PHE A N 1
ATOM 650 C CA . PHE A 1 86 ? -8.966 -7.444 4.478 1.00 76.56 86 PHE A CA 1
ATOM 651 C C . PHE A 1 86 ? -8.217 -8.746 4.772 1.00 76.56 86 PHE A C 1
ATOM 653 O O . PHE A 1 86 ? -7.200 -9.018 4.137 1.00 76.56 86 PHE A O 1
ATOM 660 N N . TYR A 1 87 ? -8.737 -9.589 5.668 1.00 73.88 87 TYR A N 1
ATOM 661 C CA . TYR A 1 87 ? -8.150 -10.902 5.915 1.00 73.88 87 TYR A CA 1
ATOM 662 C C . TYR A 1 87 ? -8.365 -11.891 4.764 1.00 73.88 87 TYR A C 1
ATOM 664 O O . TYR A 1 87 ? -7.606 -12.847 4.638 1.00 73.88 87 TYR A O 1
ATOM 672 N N . LEU A 1 88 ? -9.360 -11.667 3.903 1.00 73.94 88 LEU A N 1
ATOM 673 C CA . LEU A 1 88 ? -9.623 -12.522 2.745 1.00 73.94 88 LEU A CA 1
ATOM 674 C C . LEU A 1 88 ? -8.754 -12.165 1.529 1.00 73.94 88 LEU A C 1
ATOM 676 O O . LEU A 1 88 ? -8.624 -12.976 0.612 1.00 73.94 88 LEU A O 1
ATOM 680 N N . VAL A 1 89 ? -8.136 -10.978 1.533 1.00 82.00 89 VAL A N 1
ATOM 681 C CA . VAL A 1 89 ? -7.317 -10.466 0.423 1.00 82.00 89 VAL A CA 1
ATOM 682 C C . VAL A 1 89 ? -6.235 -11.459 -0.017 1.00 82.00 89 VAL A C 1
ATOM 684 O O . VAL A 1 89 ? -6.186 -11.738 -1.210 1.00 82.00 89 VAL A O 1
ATOM 687 N N . PRO A 1 90 ? -5.416 -12.068 0.869 1.00 76.19 90 PRO A N 1
ATOM 688 C CA . PRO A 1 90 ? -4.366 -12.993 0.435 1.00 76.19 90 PRO A CA 1
ATOM 689 C C . PRO A 1 90 ? -4.907 -14.201 -0.343 1.00 76.19 90 PRO A C 1
ATOM 691 O O . PRO A 1 90 ? -4.323 -14.597 -1.348 1.00 76.19 90 PRO A O 1
ATOM 694 N N . GLY A 1 91 ? -6.040 -14.765 0.095 1.00 76.62 91 GLY A N 1
ATOM 695 C CA . GLY A 1 91 ? -6.657 -15.919 -0.560 1.00 76.62 91 GLY A CA 1
ATOM 696 C C . GLY A 1 91 ? -7.274 -15.562 -1.911 1.00 76.62 91 GLY A C 1
ATOM 697 O O . GLY A 1 91 ? -7.055 -16.264 -2.894 1.00 76.62 91 GLY A O 1
ATOM 698 N N . VAL A 1 92 ? -7.998 -14.442 -1.982 1.00 82.00 92 VAL A N 1
ATOM 699 C CA . VAL A 1 92 ? -8.602 -13.970 -3.238 1.00 82.00 92 VAL A CA 1
ATOM 700 C C . VAL A 1 92 ? -7.523 -13.604 -4.259 1.00 82.00 92 VAL A C 1
ATOM 702 O O . VAL A 1 92 ? -7.630 -13.997 -5.416 1.00 82.00 92 VAL A O 1
ATOM 705 N N . THR A 1 93 ? -6.453 -12.921 -3.841 1.00 82.50 93 THR A N 1
ATOM 706 C CA . THR A 1 93 ? -5.339 -12.566 -4.731 1.00 82.50 93 THR A CA 1
ATOM 707 C C . THR A 1 93 ? -4.640 -13.805 -5.289 1.00 82.50 93 THR A C 1
ATOM 709 O O . THR A 1 93 ? -4.340 -13.832 -6.478 1.00 82.50 93 THR A O 1
ATOM 712 N N . ALA A 1 94 ? -4.429 -14.848 -4.479 1.00 78.56 94 ALA A N 1
ATOM 713 C CA . ALA A 1 94 ? -3.835 -16.099 -4.952 1.00 78.56 94 ALA A CA 1
ATOM 714 C C . ALA A 1 94 ? -4.721 -16.819 -5.985 1.00 78.56 94 ALA A C 1
ATOM 716 O O . ALA A 1 94 ? -4.215 -17.318 -6.988 1.00 78.56 94 ALA A O 1
ATOM 717 N N . LEU A 1 95 ? -6.044 -16.824 -5.782 1.00 81.69 95 LEU A N 1
ATOM 718 C CA . LEU A 1 95 ? -6.993 -17.381 -6.753 1.00 81.69 95 LEU A CA 1
ATOM 719 C C . LEU A 1 95 ? -6.999 -16.597 -8.070 1.00 81.69 95 LEU A C 1
ATOM 721 O O . LEU A 1 95 ? -7.006 -17.202 -9.140 1.00 81.69 95 LEU A O 1
ATOM 725 N N . ILE A 1 96 ? -6.972 -15.263 -7.997 1.00 84.69 96 ILE A N 1
ATOM 726 C CA . ILE A 1 96 ? -6.873 -14.406 -9.185 1.00 84.69 96 ILE A CA 1
ATOM 727 C C . ILE A 1 96 ? -5.553 -14.666 -9.912 1.00 84.69 96 ILE A C 1
ATOM 729 O O . ILE A 1 96 ? -5.561 -14.761 -11.133 1.00 84.69 96 ILE A O 1
ATOM 733 N N . ALA A 1 97 ? -4.440 -14.804 -9.187 1.00 81.19 97 ALA A N 1
ATOM 734 C CA . ALA A 1 97 ? -3.135 -15.033 -9.795 1.00 81.19 97 ALA A CA 1
ATOM 735 C C . ALA A 1 97 ? -3.067 -16.380 -10.529 1.00 81.19 97 ALA A C 1
ATOM 737 O O . ALA A 1 97 ? -2.668 -16.423 -11.690 1.00 81.19 97 ALA A O 1
ATOM 738 N N . TRP A 1 98 ? -3.552 -17.449 -9.889 1.00 81.88 98 TRP A N 1
ATOM 739 C CA . TRP A 1 98 ? -3.684 -18.765 -10.517 1.00 81.88 98 TRP A CA 1
ATOM 740 C C . TRP A 1 98 ? -4.526 -18.708 -11.797 1.00 81.88 98 TRP A C 1
ATOM 742 O O . TRP A 1 98 ? -4.135 -19.268 -12.814 1.00 81.88 98 TRP A O 1
ATOM 752 N N . PHE A 1 99 ? -5.660 -18.002 -11.758 1.00 83.88 99 PHE A N 1
ATOM 753 C CA . PHE A 1 99 ? -6.579 -17.927 -12.892 1.00 83.88 99 PHE A CA 1
ATOM 754 C C . PHE A 1 99 ? -6.084 -17.027 -14.034 1.00 83.88 99 PHE A C 1
ATOM 756 O O . PHE A 1 99 ? -6.299 -17.340 -15.199 1.00 83.88 99 PHE A O 1
ATOM 763 N N . LEU A 1 100 ? -5.477 -15.881 -13.715 1.00 83.31 100 LEU A N 1
ATOM 764 C CA . LEU A 1 100 ? -5.151 -14.844 -14.697 1.00 83.31 100 LEU A CA 1
ATOM 765 C C . LEU A 1 100 ? -3.744 -14.998 -15.288 1.00 83.31 100 LEU A C 1
ATOM 767 O O . LEU A 1 100 ? -3.519 -14.571 -16.418 1.00 83.31 100 LEU A O 1
ATOM 771 N N . PHE A 1 101 ? -2.808 -15.581 -14.534 1.00 80.38 101 PHE A N 1
ATOM 772 C CA . PHE A 1 101 ? -1.409 -15.737 -14.944 1.00 80.38 101 PHE A CA 1
ATOM 773 C C . PHE A 1 101 ? -1.006 -17.199 -15.196 1.00 80.38 101 PHE A C 1
ATOM 775 O O . PHE A 1 101 ? 0.175 -17.452 -15.425 1.00 80.38 101 PHE A O 1
ATOM 782 N N . ASP A 1 102 ? -1.957 -18.147 -15.153 1.00 74.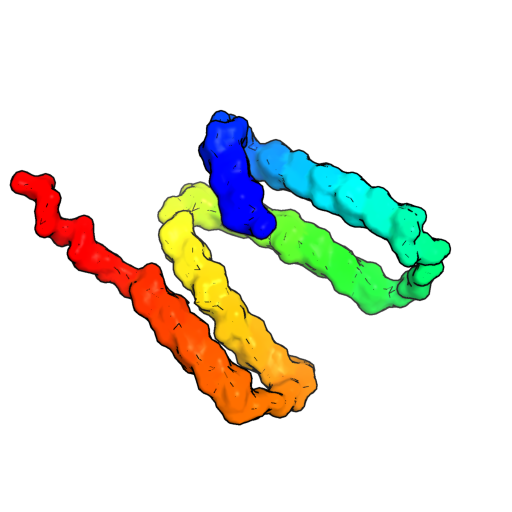25 102 ASP A N 1
ATOM 783 C CA . ASP A 1 102 ? -1.716 -19.600 -15.286 1.00 74.25 102 ASP A CA 1
ATOM 784 C C . ASP A 1 102 ? -0.605 -20.112 -14.344 1.00 74.25 102 ASP A C 1
ATOM 786 O O . ASP A 1 102 ? 0.145 -21.048 -14.636 1.00 74.25 102 ASP A O 1
ATOM 790 N N . GLU A 1 103 ? -0.463 -19.469 -13.185 1.00 72.44 103 GLU A N 1
ATOM 791 C CA . GLU A 1 103 ? 0.644 -19.734 -12.279 1.00 72.44 103 GLU A CA 1
ATOM 792 C C . GLU A 1 103 ? 0.460 -21.106 -11.619 1.00 72.44 103 GLU A C 1
ATOM 794 O O . GLU A 1 103 ? -0.523 -21.352 -10.920 1.00 72.44 103 GLU A O 1
ATOM 799 N N . THR A 1 104 ? 1.391 -22.040 -11.837 1.00 73.19 104 THR A N 1
ATOM 800 C CA . THR A 1 104 ? 1.268 -23.400 -11.297 1.00 73.19 104 THR A CA 1
ATOM 801 C C . THR A 1 104 ? 1.383 -23.378 -9.778 1.00 73.19 104 THR A C 1
ATOM 803 O O . THR A 1 104 ? 2.481 -23.232 -9.234 1.00 73.19 104 THR A O 1
ATOM 806 N N . LEU A 1 105 ? 0.255 -23.562 -9.091 1.00 70.94 105 LEU A N 1
ATOM 807 C CA . LEU A 1 105 ? 0.220 -23.625 -7.636 1.00 70.94 105 LEU A CA 1
ATOM 808 C C . LEU A 1 105 ? 0.987 -24.858 -7.149 1.00 70.94 105 LEU A C 1
ATOM 810 O O . LEU A 1 105 ? 0.518 -25.994 -7.244 1.00 70.94 105 LEU A O 1
ATOM 814 N N . SER A 1 106 ? 2.180 -24.626 -6.609 1.00 81.25 106 SER A N 1
ATOM 815 C CA . SER A 1 106 ? 2.975 -25.672 -5.971 1.00 81.25 106 SER A CA 1
ATOM 816 C C . SER A 1 106 ? 2.199 -26.272 -4.789 1.00 81.25 106 SER A C 1
ATOM 818 O O . SER A 1 106 ? 1.515 -25.536 -4.069 1.00 81.25 106 SER A O 1
ATOM 820 N N . PRO A 1 107 ? 2.355 -27.575 -4.489 1.00 80.81 107 PRO A N 1
ATOM 821 C CA . PRO A 1 107 ? 1.799 -28.173 -3.275 1.00 80.81 107 PRO A CA 1
ATOM 822 C C . PRO A 1 107 ? 2.158 -27.390 -2.001 1.00 80.81 107 PRO A C 1
ATOM 824 O O . PRO A 1 107 ? 1.338 -27.271 -1.093 1.00 80.81 107 PRO A O 1
ATOM 827 N N . LEU A 1 108 ? 3.353 -26.787 -1.952 1.00 83.12 108 LEU A N 1
ATOM 828 C CA . LEU A 1 108 ? 3.784 -25.947 -0.834 1.00 83.12 108 LEU A CA 1
ATOM 8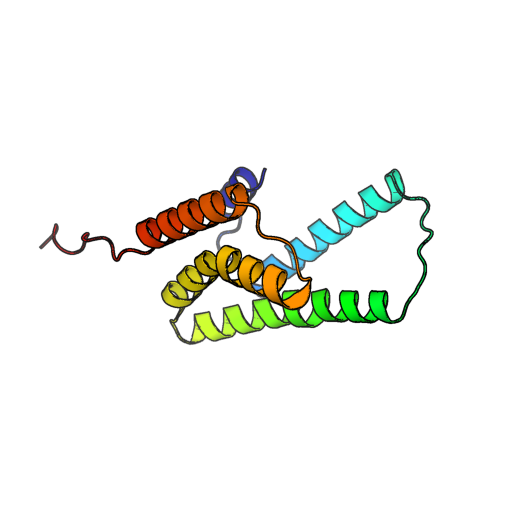29 C C . LEU A 1 108 ? 2.984 -24.636 -0.739 1.00 83.12 108 LEU A C 1
ATOM 831 O O . LEU A 1 108 ? 2.645 -24.209 0.364 1.00 83.12 108 LEU A O 1
ATOM 835 N N . GLN A 1 109 ? 2.651 -24.014 -1.875 1.00 76.50 109 GLN A N 1
ATOM 836 C CA . GLN A 1 109 ? 1.802 -22.818 -1.911 1.00 76.50 109 GLN A CA 1
ATOM 837 C C . GLN A 1 109 ? 0.380 -23.149 -1.459 1.00 76.50 109 GLN A C 1
ATOM 839 O O . GLN A 1 109 ? -0.182 -22.405 -0.664 1.00 76.50 109 GLN A O 1
ATOM 844 N N . LEU A 1 110 ? -0.164 -24.295 -1.880 1.00 80.69 110 LEU A N 1
ATOM 845 C CA . LEU A 1 110 ? -1.465 -24.796 -1.428 1.00 80.69 110 LEU A CA 1
ATOM 846 C C . LEU A 1 110 ? -1.513 -24.992 0.093 1.00 80.69 110 LEU A C 1
ATOM 848 O O . LEU A 1 110 ? -2.452 -24.532 0.743 1.00 80.69 110 LEU A O 1
ATOM 852 N N . VAL A 1 111 ? -0.479 -25.607 0.675 1.00 84.12 111 VAL A N 1
ATOM 853 C CA . VAL A 1 111 ? -0.363 -25.762 2.135 1.00 84.12 111 VAL A CA 1
ATOM 854 C C . VAL A 1 111 ? -0.243 -24.400 2.822 1.00 84.12 111 VAL A C 1
ATOM 856 O O . VAL A 1 111 ? -0.950 -24.147 3.796 1.00 84.12 111 VAL A O 1
ATOM 859 N N . GLY A 1 112 ? 0.591 -23.495 2.304 1.00 79.94 112 GLY A N 1
ATOM 860 C CA . GLY A 1 112 ? 0.718 -22.135 2.833 1.00 79.94 112 GLY A CA 1
ATOM 861 C C . GLY A 1 112 ? -0.603 -21.360 2.795 1.00 79.94 112 GLY A C 1
ATOM 862 O O . GLY A 1 112 ? -0.960 -20.691 3.765 1.00 79.94 112 GLY A O 1
ATOM 863 N N . MET A 1 113 ? -1.371 -21.514 1.715 1.00 80.12 113 MET A N 1
ATOM 864 C CA . MET A 1 113 ? -2.679 -20.890 1.536 1.00 80.12 113 MET A CA 1
ATOM 865 C C . MET A 1 113 ? -3.711 -21.465 2.511 1.00 80.12 113 MET A C 1
ATOM 867 O O . MET A 1 113 ? -4.458 -20.703 3.122 1.00 80.12 113 MET A O 1
ATOM 871 N N . ALA A 1 114 ? -3.703 -22.784 2.728 1.00 82.12 114 ALA A N 1
ATOM 872 C CA . ALA A 1 114 ? -4.549 -23.436 3.725 1.00 82.12 114 ALA A CA 1
ATOM 873 C C . ALA A 1 114 ? -4.222 -22.958 5.149 1.00 82.12 114 ALA A C 1
ATOM 875 O O . ALA A 1 114 ? -5.127 -22.613 5.906 1.00 82.12 114 ALA A O 1
ATOM 876 N N . VAL A 1 115 ? -2.936 -22.863 5.507 1.00 83.62 115 VAL A N 1
ATOM 877 C CA . VAL A 1 115 ? -2.501 -22.353 6.819 1.00 83.62 115 VAL A CA 1
ATOM 878 C C . VAL A 1 115 ? -2.927 -20.895 7.013 1.00 83.62 115 VAL A C 1
ATOM 880 O O . VAL A 1 115 ? -3.475 -20.555 8.063 1.00 83.62 115 VAL A O 1
ATOM 883 N N . ALA A 1 116 ? -2.735 -20.042 6.002 1.00 78.19 116 ALA A N 1
ATOM 884 C CA . ALA A 1 116 ? -3.163 -18.647 6.049 1.00 78.19 116 ALA A CA 1
ATOM 885 C C . ALA A 1 116 ? -4.691 -18.522 6.190 1.00 78.19 116 ALA A C 1
ATOM 887 O O . ALA A 1 116 ? -5.165 -17.781 7.053 1.00 78.19 116 ALA A O 1
ATOM 888 N N . ALA A 1 117 ? -5.461 -19.290 5.410 1.00 77.50 117 ALA A N 1
ATOM 889 C CA . ALA A 1 117 ? -6.920 -19.321 5.489 1.00 77.50 117 ALA A CA 1
ATOM 890 C C . ALA A 1 117 ? -7.413 -19.784 6.870 1.00 77.50 117 ALA A C 1
ATOM 892 O O . ALA A 1 117 ? -8.310 -19.164 7.441 1.00 77.50 117 ALA A O 1
ATOM 893 N N . CYS A 1 118 ? -6.788 -20.812 7.452 1.00 80.25 118 CYS A N 1
ATOM 894 C CA . CYS A 1 118 ? -7.084 -21.269 8.810 1.00 80.25 118 CYS A CA 1
ATOM 895 C C . CYS A 1 118 ? -6.774 -20.195 9.864 1.00 80.25 118 CYS A C 1
ATOM 897 O O . CYS A 1 118 ? -7.584 -19.968 10.762 1.00 80.25 118 CYS A O 1
ATOM 899 N N . GLY A 1 119 ? -5.634 -19.504 9.750 1.00 77.25 119 GLY A N 1
ATOM 900 C CA . GLY A 1 119 ? -5.273 -18.407 10.652 1.00 77.25 119 GLY A CA 1
ATOM 901 C C . GLY A 1 119 ? -6.277 -17.251 10.603 1.00 77.25 119 GLY A C 1
ATOM 902 O O . GLY A 1 119 ? -6.690 -16.741 11.644 1.00 77.25 119 GLY A O 1
ATOM 903 N N . VAL A 1 120 ? -6.728 -16.889 9.400 1.00 72.56 120 VAL A N 1
ATOM 904 C CA . VAL A 1 120 ? -7.781 -15.887 9.182 1.00 72.56 120 VAL A CA 1
ATOM 905 C C . VAL A 1 120 ? -9.114 -16.340 9.766 1.00 72.56 120 VAL A C 1
ATOM 907 O O . VAL A 1 120 ? -9.764 -15.568 10.471 1.00 72.56 120 VAL A O 1
ATOM 910 N N . TRP A 1 121 ? -9.517 -17.585 9.508 1.00 76.88 121 TRP A N 1
ATOM 911 C CA . TRP A 1 121 ? -10.751 -18.145 10.049 1.00 76.88 121 TRP A CA 1
ATOM 912 C C . TRP A 1 121 ? -10.759 -18.091 11.578 1.00 76.88 121 TRP A C 1
ATOM 914 O O . TRP A 1 121 ? -11.713 -17.579 12.151 1.00 76.88 121 TRP A O 1
ATOM 924 N N . LEU A 1 122 ? -9.671 -18.509 12.236 1.00 77.75 122 LEU A N 1
ATOM 925 C CA . LEU A 1 122 ? -9.517 -18.416 13.692 1.00 77.75 122 LEU A CA 1
ATOM 926 C C . LEU A 1 122 ? -9.587 -16.968 14.201 1.00 77.75 122 LEU A C 1
ATOM 928 O O . LEU A 1 122 ? -10.261 -16.701 15.193 1.00 77.75 122 LEU A O 1
ATOM 932 N N . ALA A 1 123 ? -8.923 -16.029 13.523 1.00 70.44 123 ALA A N 1
ATOM 933 C CA . ALA A 1 123 ? -8.900 -14.619 13.914 1.00 70.44 123 ALA A CA 1
ATOM 934 C C . ALA A 1 123 ? -10.249 -13.903 13.718 1.00 70.44 123 ALA A C 1
ATOM 936 O O . ALA A 1 123 ? -10.514 -12.897 14.375 1.00 70.44 123 ALA A O 1
ATOM 937 N N . THR A 1 124 ? -11.091 -14.409 12.814 1.00 67.69 124 THR A N 1
ATOM 938 C CA . THR A 1 124 ? -12.402 -13.833 12.481 1.00 67.69 124 THR A CA 1
ATOM 939 C C . THR A 1 124 ? -13.570 -14.531 13.177 1.00 67.69 124 THR A C 1
ATOM 941 O O . THR A 1 124 ? -14.711 -14.090 13.020 1.00 67.69 124 THR A O 1
ATOM 944 N N . GLN A 1 125 ? -13.317 -15.567 13.990 1.00 71.19 125 GLN A N 1
ATOM 945 C CA . GLN A 1 125 ? -14.363 -16.154 14.825 1.00 71.19 125 GLN A CA 1
ATOM 946 C C . GLN A 1 125 ? -14.914 -15.092 15.790 1.00 71.19 125 GLN A C 1
ATOM 948 O O . GLN A 1 125 ? -14.129 -14.407 16.455 1.00 71.19 125 GLN A O 1
ATOM 953 N N . PRO A 1 126 ? -16.248 -14.948 15.908 1.00 54.53 126 PRO A N 1
ATOM 954 C CA . PRO A 1 126 ? -16.850 -14.113 16.934 1.00 54.53 126 PRO A CA 1
ATOM 955 C C . PRO A 1 126 ? -16.359 -14.603 18.294 1.00 54.53 126 PRO A C 1
ATOM 957 O O . PRO A 1 126 ? -16.715 -15.694 18.736 1.00 54.53 126 PRO A O 1
ATOM 960 N N . GLY A 1 127 ? -15.495 -13.824 18.942 1.00 51.47 127 GLY A N 1
ATOM 961 C CA . GLY A 1 127 ? -15.012 -14.171 20.266 1.00 51.47 127 GLY A CA 1
ATOM 962 C C . GLY A 1 127 ? -16.205 -14.307 21.205 1.00 51.47 127 GLY A C 1
ATOM 963 O O . GLY A 1 127 ? -16.940 -13.342 21.415 1.00 51.47 127 GLY A O 1
ATOM 964 N N . THR A 1 128 ? -16.382 -15.485 21.797 1.00 50.25 128 THR A N 1
ATOM 965 C CA . THR A 1 128 ? -17.263 -15.721 22.947 1.00 50.25 128 THR A CA 1
ATOM 966 C C . THR A 1 128 ? -16.731 -14.946 24.162 1.00 50.25 128 THR A C 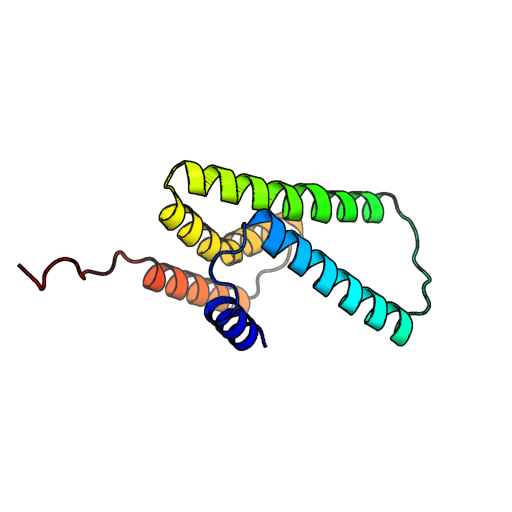1
ATOM 968 O O . THR A 1 128 ? -16.214 -15.514 25.118 1.00 50.25 128 THR A O 1
ATOM 971 N N . ARG A 1 129 ? -16.788 -13.613 24.111 1.00 48.41 129 ARG A N 1
ATOM 972 C CA . ARG A 1 129 ? -16.498 -12.682 25.213 1.00 48.41 129 ARG A CA 1
ATOM 973 C C . ARG A 1 129 ? -17.626 -11.661 25.369 1.00 48.41 129 ARG A C 1
ATOM 975 O O . ARG A 1 129 ? -17.402 -10.494 25.652 1.00 48.41 129 ARG A O 1
ATOM 982 N N . ALA A 1 130 ? -18.856 -12.135 25.220 1.00 47.97 130 ALA A N 1
ATOM 983 C CA . ALA A 1 130 ? -20.040 -11.487 25.761 1.00 47.97 130 ALA A CA 1
ATOM 984 C C . ALA A 1 130 ? -20.675 -12.469 26.751 1.00 47.97 130 ALA A C 1
ATOM 986 O O . ALA A 1 130 ? -21.443 -13.327 26.329 1.00 47.97 130 ALA A O 1
ATOM 987 N N . ARG A 1 131 ? -20.240 -12.411 28.020 1.00 45.81 131 ARG A N 1
ATOM 988 C CA . ARG A 1 131 ? -20.888 -12.919 29.257 1.00 45.81 131 ARG A CA 1
ATOM 989 C C . ARG A 1 131 ? -19.842 -12.991 30.379 1.00 45.81 131 ARG A C 1
ATOM 991 O O . ARG A 1 131 ? -19.382 -14.069 30.728 1.00 45.81 131 ARG A O 1
ATOM 998 N N . ALA A 1 132 ? -19.411 -11.841 30.891 1.00 46.19 132 ALA A N 1
ATOM 999 C CA . ALA A 1 132 ? -18.742 -11.746 32.194 1.00 46.19 132 ALA A CA 1
ATOM 1000 C C . ALA A 1 132 ? -18.675 -10.279 32.653 1.00 46.19 132 ALA A C 1
ATOM 1002 O O . ALA A 1 132 ? -17.587 -9.728 32.770 1.00 46.19 132 ALA A O 1
ATOM 1003 N N . SER A 1 133 ? -19.836 -9.644 32.824 1.00 42.94 133 SER A N 1
ATOM 1004 C CA . SER A 1 133 ? -20.079 -8.578 33.813 1.00 42.94 133 SER A CA 1
ATOM 1005 C C . SER A 1 133 ? -21.512 -8.062 33.624 1.00 42.94 133 SER A C 1
ATOM 1007 O O . SER A 1 133 ? -21.724 -6.979 33.078 1.00 42.94 133 SER A O 1
ATOM 1009 N N . GLU A 1 134 ? -22.481 -8.903 33.981 1.00 37.72 134 GLU A N 1
ATOM 1010 C CA . GLU A 1 134 ? -23.677 -8.417 34.685 1.00 37.72 134 GLU A CA 1
ATOM 1011 C C . GLU A 1 134 ? -23.362 -8.444 36.181 1.00 37.72 134 GLU A C 1
ATOM 1013 O O . GLU A 1 134 ? -22.587 -9.351 36.581 1.00 37.72 134 GLU A O 1
#

Foldseek 3Di:
DVVVVVVVCVVPVPPDDPVVVVVVVVVVVVVVVVVVCVVPHPPDDDDDPVVVVVVCCCPVCVPVVVVVVQVVCVVVVNNLVVVLVVLCVVVVVVVCCCVVVVDPCDPVNVVVSVVSVVVSVVVSPPPPPPDDDD

Radius of gyration: 19.8 Å; chains: 1; bounding box: 44×43×57 Å

pLDDT: mean 79.56, std 12.64, range [37.72, 96.06]

Sequence (134 aa):
AMSAGTIWQKRYGGQTDLIMGTAWQYVGGSLTMLLMALAFETGTFTLTTELVFAMLWLVLVLSVGAIFLLMFLIRQGAVSRVASLFYLVPGVTALIAWFLFDETLSPLQLVGMAVAACGVWLATQPGTRARASE

Secondary structure (DSSP, 8-state):
-HHHHHHHHHHH-TT--HHHHHHHHHHHHHHHHHHHHHHH--S-----HHHHHHHHHIIIIIIIIHHHHHHHHHHTT-HHHHHHHHHHHHHHHHHHHHHHH-----HHHHHHHHHHHHHHHHHHS--S---S--